Protein AF-A0A0H4NWY0-F1 (afdb_monomer_lite)

Foldseek 3Di:
DVVLVVCVVVLQPDQVPDCVVVDDPPDDPVVVVVVVVVVVVLQVQFDPVLVVQLVVLVVVQQVQADPVRRHGDSVSSVSNVVSVVNRNVRDDD

pLDDT: mean 94.56, std 5.55, range [71.69, 98.62]

InterPro domains:
  IPR003376 Peridinin-chlorophyll A binding protein [PF02429] (1-93)
  IPR036550 Peridinin-chlorophyll A binding superfamily [G3DSA:1.40.10.10] (1-93)
  IPR036550 Peridinin-chlorophyll A binding superfamily [SSF48608] (1-93)

Radius of gyration: 15.19 Å; chains: 1; bounding box: 35×25×35 Å

Organism: NCBI:txid1679438

Structure (mmCIF, N/CA/C/O backbone):
data_AF-A0A0H4NWY0-F1
#
_entry.id   AF-A0A0H4NWY0-F1
#
loop_
_atom_site.group_PDB
_atom_site.id
_atom_site.type_symbol
_atom_site.label_atom_id
_atom_site.label_alt_id
_atom_site.label_comp_id
_atom_site.label_asym_id
_atom_site.label_entity_id
_atom_site.label_seq_id
_atom_site.pdbx_PDB_ins_code
_atom_site.Cartn_x
_atom_site.Cartn_y
_atom_site.Cartn_z
_atom_site.occupancy
_atom_site.B_iso_or_equiv
_atom_site.auth_seq_id
_atom_site.auth_comp_id
_atom_site.auth_asym_id
_atom_site.auth_atom_id
_atom_site.pdbx_PDB_model_num
ATOM 1 N N . LYS A 1 1 ? 1.568 -4.334 12.759 1.00 86.44 1 LYS A N 1
ATOM 2 C CA . LYS A 1 1 ? 2.904 -4.345 13.395 1.00 86.44 1 LYS A CA 1
ATOM 3 C C . LYS A 1 1 ? 3.713 -5.587 13.025 1.00 86.44 1 LYS A C 1
ATOM 5 O O . LYS A 1 1 ? 4.563 -5.451 12.165 1.00 86.44 1 LYS A O 1
ATOM 10 N N . SER A 1 2 ? 3.390 -6.789 13.522 1.00 97.12 2 SER A N 1
ATOM 11 C CA . SER A 1 2 ? 4.187 -8.004 13.239 1.00 97.12 2 SER A CA 1
ATOM 12 C C . SER A 1 2 ? 4.378 -8.303 11.745 1.00 97.12 2 SER A C 1
ATOM 14 O O . SER A 1 2 ? 5.480 -8.637 11.327 1.00 97.12 2 SER A O 1
ATOM 16 N N . LEU A 1 3 ? 3.330 -8.116 10.928 1.00 98.00 3 LEU A N 1
ATOM 17 C CA . LEU A 1 3 ? 3.433 -8.211 9.466 1.00 98.00 3 LEU A CA 1
ATOM 18 C C . LEU A 1 3 ? 4.488 -7.246 8.911 1.00 98.00 3 LEU A C 1
ATOM 20 O O . LEU A 1 3 ? 5.352 -7.652 8.140 1.00 98.00 3 LEU A O 1
ATOM 24 N N . SER A 1 4 ? 4.407 -5.974 9.299 1.00 98.44 4 SER A N 1
ATOM 25 C CA . SER A 1 4 ? 5.290 -4.923 8.802 1.00 98.44 4 SER A CA 1
ATOM 26 C C . SER A 1 4 ? 6.734 -5.162 9.218 1.00 98.44 4 SER A C 1
ATOM 28 O O . SER A 1 4 ? 7.604 -5.108 8.367 1.00 98.44 4 SER A O 1
ATOM 30 N N . GLU A 1 5 ? 6.996 -5.505 10.479 1.00 98.31 5 GLU A N 1
ATOM 31 C CA . GLU A 1 5 ? 8.351 -5.809 10.962 1.00 98.31 5 GLU A CA 1
ATOM 32 C C . GLU A 1 5 ? 8.981 -6.981 10.193 1.00 98.31 5 GLU A C 1
ATOM 34 O O . GLU A 1 5 ? 10.132 -6.897 9.771 1.00 98.31 5 GLU A O 1
ATOM 39 N N . ALA A 1 6 ? 8.212 -8.048 9.954 1.00 98.62 6 ALA A N 1
ATOM 40 C CA . ALA A 1 6 ? 8.692 -9.226 9.235 1.00 98.62 6 ALA A CA 1
ATOM 41 C C . ALA A 1 6 ? 8.937 -8.970 7.736 1.00 98.62 6 ALA A C 1
ATOM 43 O O . ALA A 1 6 ? 9.830 -9.575 7.148 1.00 98.62 6 ALA A O 1
ATOM 44 N N . SER A 1 7 ? 8.151 -8.089 7.111 1.00 98.56 7 SER A N 1
ATOM 45 C CA . SER A 1 7 ? 8.205 -7.824 5.663 1.00 98.56 7 SER A CA 1
ATOM 46 C C . SER A 1 7 ? 8.986 -6.565 5.280 1.00 98.56 7 SER A C 1
ATOM 48 O O . SER A 1 7 ? 9.299 -6.379 4.106 1.00 98.56 7 SER A O 1
ATOM 50 N N . TYR A 1 8 ? 9.355 -5.713 6.238 1.00 97.94 8 TYR A N 1
ATOM 51 C CA . TYR A 1 8 ? 10.090 -4.480 5.956 1.00 97.94 8 TYR A CA 1
ATOM 52 C C . TYR A 1 8 ? 11.460 -4.707 5.299 1.00 97.94 8 TYR A C 1
ATOM 54 O O . TYR A 1 8 ? 11.760 -3.965 4.364 1.00 97.94 8 TYR A O 1
ATOM 62 N N . PRO A 1 9 ? 12.264 -5.731 5.669 1.00 98.06 9 PRO A N 1
ATOM 63 C CA . PRO A 1 9 ? 13.493 -6.031 4.934 1.00 98.06 9 PRO A CA 1
ATOM 64 C C . PRO A 1 9 ? 13.231 -6.285 3.444 1.00 98.06 9 PRO A C 1
ATOM 66 O O . PRO A 1 9 ? 13.912 -5.726 2.594 1.00 98.06 9 PRO A O 1
ATOM 69 N N . PHE A 1 10 ? 12.172 -7.034 3.117 1.00 98.12 10 PHE A N 1
ATOM 70 C CA . PHE A 1 10 ? 11.761 -7.246 1.729 1.00 98.12 10 PHE A CA 1
ATOM 71 C C . PHE A 1 10 ? 11.323 -5.937 1.051 1.00 98.12 10 PHE A C 1
ATOM 73 O O . PHE A 1 10 ? 11.748 -5.661 -0.067 1.00 98.12 10 PHE A O 1
ATOM 80 N N . LEU A 1 11 ? 10.539 -5.091 1.733 1.00 97.12 11 LEU A N 1
ATOM 81 C CA . LEU A 1 11 ? 10.102 -3.784 1.218 1.00 97.12 11 LEU A CA 1
ATOM 82 C C . LEU A 1 11 ? 11.282 -2.884 0.800 1.00 97.12 11 LEU A C 1
ATOM 84 O O . LEU A 1 11 ? 11.162 -2.114 -0.156 1.00 97.12 11 LEU A O 1
ATOM 88 N N . GLN A 1 12 ? 12.406 -2.976 1.521 1.00 96.00 12 GLN A N 1
ATOM 89 C CA . GLN A 1 12 ? 13.618 -2.184 1.279 1.00 96.00 12 GLN A CA 1
ATOM 90 C C . GLN A 1 12 ? 14.393 -2.601 0.024 1.00 96.00 12 GLN A C 1
ATOM 92 O O . GLN A 1 12 ? 15.108 -1.767 -0.543 1.00 96.00 12 GLN A O 1
ATOM 97 N N . ASP A 1 13 ? 14.251 -3.858 -0.391 1.00 96.50 13 ASP A N 1
ATOM 98 C CA . ASP A 1 13 ? 14.949 -4.434 -1.542 1.00 96.50 13 ASP A CA 1
ATOM 99 C C . ASP A 1 13 ? 14.158 -4.280 -2.850 1.00 96.50 13 ASP A C 1
ATOM 101 O O . ASP A 1 13 ? 14.701 -4.483 -3.938 1.00 96.50 13 ASP A O 1
ATOM 105 N N . ILE A 1 14 ? 12.883 -3.884 -2.772 1.00 96.06 14 ILE A N 1
ATOM 106 C CA . ILE A 1 14 ? 12.047 -3.650 -3.952 1.00 96.06 14 ILE A CA 1
ATOM 107 C C . ILE A 1 14 ? 12.549 -2.406 -4.709 1.00 96.06 14 ILE A C 1
ATOM 109 O O . ILE A 1 14 ? 12.647 -1.320 -4.131 1.00 96.06 14 ILE A O 1
ATOM 113 N N . PRO A 1 15 ? 12.809 -2.508 -6.026 1.00 94.75 15 PRO A N 1
ATOM 114 C CA . PRO A 1 15 ? 13.264 -1.377 -6.826 1.00 94.75 15 PRO A CA 1
ATOM 115 C C . PRO A 1 15 ? 12.080 -0.491 -7.239 1.00 94.75 15 PRO A C 1
ATOM 117 O O . PRO A 1 15 ? 11.707 -0.491 -8.407 1.00 94.75 15 PRO A O 1
ATOM 120 N N . TRP A 1 16 ? 11.472 0.253 -6.308 1.00 94.31 16 TRP A N 1
ATOM 121 C CA . TRP A 1 16 ? 10.207 0.995 -6.502 1.00 94.31 16 TRP A CA 1
ATOM 122 C C . TRP A 1 16 ? 10.160 1.954 -7.702 1.00 94.31 16 TRP A C 1
ATOM 124 O O . TRP A 1 16 ? 9.080 2.235 -8.210 1.00 94.31 16 TRP A O 1
ATOM 134 N N . PHE A 1 17 ? 11.309 2.422 -8.191 1.00 92.75 17 PHE A N 1
ATOM 135 C CA . PHE A 1 17 ? 11.411 3.281 -9.379 1.00 92.75 17 PHE A CA 1
ATOM 136 C C . PHE A 1 17 ? 11.625 2.522 -10.695 1.00 92.75 17 PHE A C 1
ATOM 138 O O . PHE A 1 17 ? 11.918 3.132 -11.720 1.00 92.75 17 PHE A O 1
ATOM 145 N N . SER A 1 18 ? 11.513 1.194 -10.687 1.00 93.56 18 SER A N 1
ATOM 146 C CA . SER A 1 18 ? 11.577 0.395 -11.906 1.00 93.56 18 SER A CA 1
ATOM 147 C C . SER A 1 18 ? 10.412 0.728 -12.841 1.00 93.56 18 SER A C 1
ATOM 149 O O . SER A 1 18 ? 9.253 0.733 -12.426 1.00 93.56 18 SER A O 1
ATOM 151 N N . GLU A 1 19 ? 10.708 0.908 -14.130 1.00 91.50 19 GLU A N 1
ATOM 152 C CA . GLU A 1 19 ? 9.697 1.089 -15.184 1.00 91.50 19 GLU A CA 1
ATOM 153 C C . GLU A 1 19 ? 8.737 -0.104 -15.301 1.00 91.50 19 GLU A C 1
ATOM 155 O O . GLU A 1 19 ? 7.627 0.041 -15.813 1.00 91.50 19 GLU A O 1
ATOM 160 N N . TYR A 1 20 ? 9.130 -1.273 -14.780 1.00 89.25 20 TYR A N 1
ATOM 161 C CA . TYR A 1 20 ? 8.317 -2.487 -14.786 1.00 89.25 20 TYR A CA 1
ATOM 162 C C . TYR A 1 20 ? 6.906 -2.251 -14.225 1.00 89.25 20 TYR A C 1
ATOM 164 O O . TYR A 1 20 ? 5.930 -2.721 -14.810 1.00 89.25 20 TYR A O 1
ATOM 172 N N . TYR A 1 21 ? 6.772 -1.463 -13.152 1.00 89.50 21 TYR A N 1
ATOM 173 C CA . TYR A 1 21 ? 5.475 -1.197 -12.515 1.00 89.50 21 TYR A CA 1
ATOM 174 C C . TYR A 1 21 ? 4.560 -0.268 -13.324 1.00 89.50 21 TYR A C 1
ATOM 176 O O . TYR A 1 21 ? 3.363 -0.211 -13.054 1.00 89.50 21 TYR A O 1
ATOM 184 N N . GLY A 1 22 ? 5.101 0.450 -14.315 1.00 86.44 22 GLY A N 1
ATOM 185 C CA . GLY A 1 22 ? 4.321 1.244 -15.267 1.00 86.44 22 GLY A CA 1
ATOM 186 C C . GLY A 1 22 ? 3.834 0.443 -16.477 1.00 86.44 22 GLY A C 1
ATOM 187 O O . GLY A 1 22 ? 3.058 0.960 -17.280 1.00 86.44 22 GLY A O 1
ATOM 188 N N . SER A 1 23 ? 4.280 -0.808 -16.630 1.00 84.75 23 SER A N 1
ATOM 189 C CA . SER A 1 23 ? 3.884 -1.667 -17.743 1.00 84.75 23 SER A CA 1
ATOM 190 C C . SER A 1 23 ? 2.634 -2.483 -17.408 1.00 84.75 23 SER A C 1
ATOM 192 O O . SER A 1 23 ? 2.467 -2.984 -16.296 1.00 84.75 23 SER A O 1
ATOM 194 N N . ILE A 1 24 ? 1.738 -2.628 -18.385 1.00 73.94 24 ILE A N 1
ATOM 195 C CA . ILE A 1 24 ? 0.607 -3.549 -18.266 1.00 73.94 24 ILE A CA 1
ATOM 196 C C . ILE A 1 24 ? 1.147 -4.965 -18.519 1.00 73.94 24 ILE A C 1
ATOM 198 O O . ILE A 1 24 ? 1.845 -5.163 -19.518 1.00 73.94 24 ILE A O 1
ATOM 202 N N . PRO A 1 25 ? 0.832 -5.957 -17.663 1.00 71.69 25 PRO A N 1
ATOM 203 C CA . PRO A 1 25 ? 1.212 -7.344 -17.907 1.00 71.69 25 PRO A CA 1
ATOM 204 C C . PRO A 1 25 ? 0.757 -7.791 -19.301 1.00 71.69 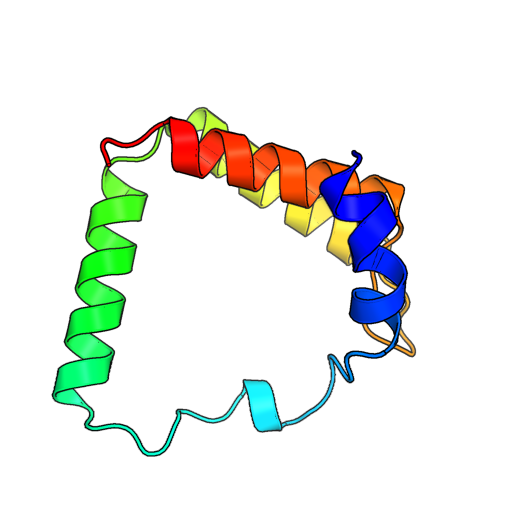25 PRO A C 1
ATOM 206 O O . PRO A 1 25 ? -0.299 -7.368 -19.765 1.00 71.69 25 PRO A O 1
ATOM 209 N N . THR A 1 26 ? 1.468 -8.722 -19.941 1.00 74.06 26 THR A N 1
ATOM 210 C CA . THR A 1 26 ? 1.087 -9.323 -21.242 1.00 74.06 26 THR A CA 1
ATOM 211 C C . THR A 1 26 ? -0.193 -10.180 -21.184 1.00 74.06 26 THR A C 1
ATOM 213 O O . THR A 1 26 ? -0.445 -11.017 -22.051 1.00 74.06 26 THR A O 1
ATOM 216 N N . ALA A 1 27 ? -1.010 -9.986 -20.149 1.00 77.12 27 ALA A N 1
ATOM 217 C CA . ALA A 1 27 ? -2.279 -10.641 -19.929 1.00 77.12 27 ALA A CA 1
ATOM 218 C C . ALA A 1 27 ? -3.340 -10.165 -20.929 1.00 77.12 27 ALA A C 1
ATOM 220 O O . ALA A 1 27 ? -3.276 -9.076 -21.501 1.00 77.12 27 ALA A O 1
ATOM 221 N N . ASN A 1 28 ? -4.358 -11.000 -21.117 1.00 88.31 28 ASN A N 1
ATOM 222 C CA . ASN A 1 28 ? -5.478 -10.689 -21.988 1.00 88.31 28 ASN A CA 1
ATOM 223 C C . ASN A 1 28 ? -6.214 -9.418 -21.492 1.00 88.31 28 ASN A C 1
ATOM 225 O O . ASN A 1 28 ? -6.624 -9.385 -20.327 1.00 88.31 28 ASN A O 1
ATOM 229 N N . PRO A 1 29 ? -6.459 -8.411 -22.355 1.00 88.38 29 PRO A N 1
ATOM 230 C CA . PRO A 1 29 ? -7.159 -7.182 -21.974 1.00 88.38 29 PRO A CA 1
ATOM 231 C C . PRO A 1 29 ? -8.520 -7.407 -21.305 1.00 88.38 29 PRO A C 1
ATOM 233 O O . PRO A 1 29 ? -8.837 -6.731 -20.332 1.00 88.38 29 PRO A O 1
ATOM 236 N N . PHE A 1 30 ? -9.304 -8.393 -21.752 1.00 90.38 30 PHE A N 1
ATOM 237 C CA . PHE A 1 30 ? -10.598 -8.711 -21.140 1.00 90.38 30 PHE A CA 1
ATOM 238 C C . PHE A 1 30 ? -10.451 -9.247 -19.712 1.00 90.38 30 PHE A C 1
ATOM 240 O O . PHE A 1 30 ? -11.248 -8.904 -18.840 1.00 90.38 30 PHE A O 1
ATOM 247 N N . GLN A 1 31 ? -9.416 -10.051 -19.445 1.00 89.81 31 GLN A N 1
ATOM 248 C CA . GLN A 1 31 ? -9.126 -10.531 -18.090 1.00 89.81 31 GLN A CA 1
ATOM 249 C C . GLN A 1 31 ? -8.680 -9.383 -17.178 1.00 89.81 31 GLN A C 1
ATOM 251 O O . GLN A 1 31 ? -9.093 -9.328 -16.020 1.00 89.81 31 GLN A O 1
ATOM 256 N N . LEU A 1 32 ? -7.893 -8.440 -17.705 1.00 90.06 32 LEU A N 1
ATOM 257 C CA . LEU A 1 32 ? -7.472 -7.247 -16.968 1.00 90.06 32 LEU A CA 1
ATOM 258 C C . LEU A 1 32 ? -8.665 -6.360 -16.603 1.00 90.06 32 LEU A C 1
ATOM 260 O O . LEU A 1 32 ? -8.814 -5.987 -15.440 1.00 90.06 32 LEU A O 1
ATOM 264 N N . THR A 1 33 ? -9.546 -6.064 -17.563 1.00 91.94 33 THR A N 1
ATOM 265 C CA . THR A 1 33 ? -10.750 -5.260 -17.307 1.00 91.94 33 THR A CA 1
ATOM 266 C C . THR A 1 33 ? -11.660 -5.922 -16.276 1.00 91.94 33 THR A C 1
ATOM 268 O O . THR A 1 33 ? -12.148 -5.238 -15.380 1.00 91.94 33 THR A O 1
ATOM 271 N N . TYR A 1 34 ? -11.830 -7.246 -16.337 1.00 92.62 34 TYR A N 1
ATOM 272 C CA . TYR A 1 34 ? -12.589 -7.981 -15.324 1.00 92.62 34 TYR A CA 1
ATOM 273 C C . TYR A 1 34 ? -11.955 -7.875 -13.926 1.00 92.62 34 TYR A C 1
ATOM 275 O O . TYR A 1 34 ? -12.656 -7.664 -12.939 1.00 92.62 34 TYR A O 1
ATOM 283 N N . GLY A 1 35 ? -10.623 -7.952 -13.823 1.00 92.69 35 GLY A N 1
ATOM 284 C CA . GLY A 1 35 ? -9.915 -7.718 -12.559 1.00 92.69 35 GLY A CA 1
ATOM 285 C C . GLY A 1 35 ? -10.165 -6.314 -11.994 1.00 92.69 35 GLY A C 1
ATOM 286 O O . GLY A 1 35 ? -10.476 -6.166 -10.811 1.00 92.69 35 GLY A O 1
ATOM 287 N N . VAL A 1 36 ? -10.107 -5.286 -12.848 1.00 93.50 36 VAL A N 1
ATOM 288 C CA . VAL A 1 36 ? -10.414 -3.894 -12.468 1.00 93.50 36 VAL A CA 1
ATOM 289 C C . VAL A 1 36 ? -11.863 -3.744 -12.007 1.00 93.50 36 VAL A C 1
ATOM 291 O O . VAL A 1 36 ? -12.104 -3.123 -10.974 1.00 93.50 36 VAL A O 1
ATOM 294 N N . GLU A 1 37 ? -12.820 -4.353 -12.709 1.00 97.19 37 GLU A N 1
ATOM 295 C CA . GLU A 1 37 ? -14.231 -4.365 -12.305 1.00 97.19 37 GLU A CA 1
ATOM 296 C C . GLU A 1 37 ? -14.400 -4.912 -10.879 1.00 97.19 37 GLU A C 1
ATOM 298 O O . GLU A 1 37 ? -15.077 -4.297 -10.054 1.00 97.19 37 GLU A O 1
ATOM 303 N N . LYS A 1 38 ? -13.742 -6.031 -10.546 1.00 96.94 38 LYS A N 1
ATOM 304 C CA . LYS A 1 38 ? -13.808 -6.607 -9.193 1.00 96.94 38 LYS A CA 1
ATOM 305 C C . LYS A 1 38 ? -13.210 -5.693 -8.130 1.00 96.94 38 LYS A C 1
ATOM 307 O O . LYS A 1 38 ? -13.822 -5.542 -7.073 1.00 96.94 38 LYS A O 1
ATOM 312 N N . MET A 1 39 ? -12.079 -5.047 -8.410 1.00 96.50 39 MET A N 1
ATOM 313 C CA . MET A 1 39 ? -11.479 -4.076 -7.485 1.00 96.50 39 MET A CA 1
ATOM 314 C C . MET A 1 39 ? -12.392 -2.863 -7.254 1.00 96.50 39 MET A C 1
ATOM 316 O O . MET A 1 39 ? -12.551 -2.429 -6.115 1.00 96.50 39 MET A O 1
ATOM 320 N N . LEU A 1 40 ? -13.045 -2.351 -8.304 1.00 97.81 40 LEU A N 1
ATOM 321 C CA . LEU A 1 40 ? -14.000 -1.242 -8.194 1.00 97.81 40 LEU A CA 1
ATOM 322 C C . LEU A 1 40 ? -15.243 -1.629 -7.385 1.00 97.81 40 LEU A C 1
ATOM 324 O O . LEU A 1 40 ? -15.674 -0.862 -6.526 1.00 97.81 40 LEU A O 1
ATOM 328 N N . LEU A 1 41 ? -15.799 -2.825 -7.614 1.00 97.31 41 LEU A N 1
ATOM 329 C CA . LEU A 1 41 ? -16.938 -3.335 -6.843 1.00 97.31 41 LEU A CA 1
ATOM 330 C C . LEU A 1 41 ? -16.591 -3.540 -5.365 1.00 97.31 41 LEU A C 1
ATOM 332 O O . LEU A 1 41 ? -17.419 -3.240 -4.506 1.00 97.31 41 LEU A O 1
ATOM 336 N N . MET A 1 42 ? -15.387 -4.034 -5.065 1.00 97.69 42 MET A N 1
ATOM 337 C CA . MET A 1 42 ? -14.896 -4.158 -3.692 1.00 97.69 42 MET A CA 1
ATOM 338 C C . MET A 1 42 ? -14.746 -2.775 -3.047 1.00 97.69 42 MET A C 1
ATOM 340 O O . MET A 1 42 ? -15.312 -2.536 -1.984 1.00 97.69 42 MET A O 1
ATOM 344 N N . GLY A 1 43 ? -14.060 -1.841 -3.713 1.00 96.50 43 GLY A N 1
ATOM 345 C CA . GLY A 1 43 ? -13.851 -0.481 -3.209 1.00 96.50 43 GLY A CA 1
ATOM 346 C C . GLY A 1 43 ? -15.155 0.280 -2.968 1.00 96.50 43 GLY A C 1
ATOM 347 O O . GLY A 1 43 ? -15.296 0.943 -1.948 1.00 96.50 43 GLY A O 1
ATOM 348 N N . ALA A 1 44 ? -16.152 0.124 -3.843 1.00 97.12 44 ALA A N 1
ATOM 349 C CA . ALA A 1 44 ? -17.469 0.743 -3.675 1.00 97.12 44 ALA A CA 1
ATOM 350 C C . ALA A 1 44 ? -18.251 0.227 -2.451 1.00 97.12 44 ALA A C 1
ATOM 352 O O . ALA A 1 44 ? -19.208 0.871 -2.024 1.00 97.12 44 ALA A O 1
ATOM 353 N N . ARG A 1 45 ? -17.878 -0.939 -1.910 1.00 97.06 45 ARG A N 1
ATOM 354 C CA . ARG A 1 45 ? -18.513 -1.554 -0.734 1.00 97.06 45 ARG A CA 1
ATOM 355 C C . ARG A 1 45 ? -17.750 -1.310 0.565 1.00 97.06 45 ARG A C 1
ATOM 357 O O . ARG A 1 45 ? -18.310 -1.582 1.621 1.00 97.06 45 ARG A O 1
ATOM 364 N N . MET A 1 46 ? -16.500 -0.855 0.493 1.00 98.12 46 MET A N 1
ATOM 365 C CA . MET A 1 46 ? -15.694 -0.569 1.679 1.00 98.12 46 MET A CA 1
ATOM 366 C C . MET A 1 46 ? -16.296 0.575 2.496 1.00 98.12 46 MET A C 1
ATOM 368 O O . MET A 1 46 ? -16.936 1.481 1.957 1.00 98.12 46 MET A O 1
ATOM 372 N N . ASP A 1 47 ? -16.038 0.557 3.803 1.00 98.19 47 ASP A N 1
ATOM 373 C CA . ASP A 1 47 ? -16.366 1.676 4.679 1.00 98.19 47 ASP A CA 1
ATOM 374 C C . ASP A 1 47 ? -15.619 2.943 4.225 1.00 98.19 47 ASP A C 1
ATOM 376 O O . ASP A 1 47 ? -14.401 2.947 4.020 1.00 98.19 47 ASP A O 1
ATOM 380 N N . SER A 1 48 ? -16.357 4.040 4.051 1.00 97.69 48 SER A N 1
ATOM 381 C CA . SER A 1 48 ? -15.809 5.267 3.463 1.00 97.69 48 SER A CA 1
ATOM 382 C C . SER A 1 48 ? -14.793 5.960 4.372 1.00 97.69 48 SER A C 1
ATOM 384 O O . SER A 1 48 ? -13.857 6.598 3.878 1.00 97.69 48 SER A O 1
ATOM 386 N N . LEU A 1 49 ? -14.924 5.806 5.694 1.00 97.62 49 LEU A N 1
ATOM 387 C CA . LEU A 1 49 ? -13.951 6.327 6.645 1.00 97.62 49 LEU A CA 1
ATOM 388 C C . LEU A 1 49 ? -12.665 5.493 6.616 1.00 97.62 49 LEU A C 1
ATOM 390 O O . LEU A 1 49 ? -11.580 6.075 6.584 1.00 97.62 49 LEU A O 1
ATOM 394 N N . ALA A 1 50 ? -12.771 4.164 6.548 1.00 97.75 50 ALA A N 1
ATOM 395 C CA . ALA A 1 50 ? -11.625 3.272 6.379 1.00 97.75 50 ALA A CA 1
ATOM 396 C C . ALA A 1 50 ? -10.871 3.562 5.069 1.00 97.75 50 ALA A C 1
ATOM 398 O O . ALA A 1 50 ? -9.644 3.679 5.081 1.00 97.75 50 ALA A O 1
ATOM 399 N N . LEU A 1 51 ? -11.591 3.777 3.958 1.00 97.94 51 LEU A N 1
ATOM 400 C CA . LEU A 1 51 ? -10.999 4.221 2.687 1.00 97.94 51 LEU A CA 1
ATOM 401 C C . LEU A 1 51 ? -10.230 5.535 2.851 1.00 97.94 51 LEU A C 1
ATOM 403 O O . LEU A 1 51 ? -9.073 5.633 2.436 1.00 97.94 51 LEU A O 1
ATOM 407 N N . LYS A 1 52 ? -10.849 6.541 3.483 1.00 98.19 52 LYS A N 1
ATOM 408 C CA . LYS A 1 52 ? -10.203 7.836 3.723 1.00 98.19 52 LYS A CA 1
ATOM 409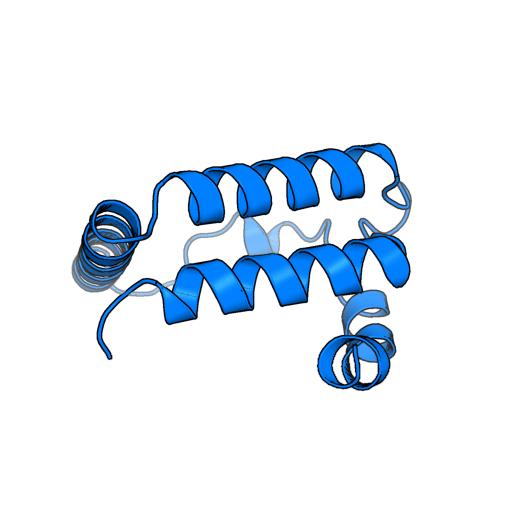 C C . LYS A 1 52 ? -8.925 7.679 4.555 1.00 98.19 52 LYS A C 1
ATOM 411 O O . LYS A 1 52 ? -7.898 8.250 4.202 1.00 98.19 52 LYS A O 1
ATOM 416 N N . GLN A 1 53 ? -8.970 6.894 5.629 1.00 98.06 53 GLN A N 1
ATOM 417 C CA . GLN A 1 53 ? -7.811 6.631 6.488 1.00 98.06 53 GLN A CA 1
ATOM 418 C C . GLN A 1 53 ? -6.682 5.923 5.729 1.00 98.06 53 GLN A C 1
ATOM 420 O O . GLN A 1 53 ? -5.515 6.275 5.904 1.00 98.06 53 GLN A O 1
ATOM 425 N N . GLY A 1 54 ? -7.021 4.975 4.850 1.00 98.06 54 GLY A N 1
ATOM 426 C CA . GLY A 1 54 ? -6.069 4.339 3.940 1.00 98.06 54 GLY A CA 1
ATOM 427 C C . GLY A 1 54 ? -5.368 5.344 3.033 1.00 98.06 54 GLY A C 1
ATOM 428 O O . GLY A 1 54 ? -4.139 5.332 2.938 1.00 98.06 54 GLY A O 1
ATOM 429 N N . VAL A 1 55 ? -6.125 6.253 2.414 1.00 98.25 55 VAL A N 1
ATOM 430 C CA . VAL A 1 55 ? -5.568 7.320 1.566 1.00 98.25 55 VAL A CA 1
ATOM 431 C C . VAL A 1 55 ? -4.667 8.256 2.374 1.00 98.25 55 VAL A C 1
ATOM 433 O O . VAL A 1 55 ? -3.535 8.513 1.964 1.00 98.25 55 VAL A O 1
ATOM 436 N N . ASP A 1 56 ? -5.121 8.720 3.539 1.00 98.44 56 ASP A N 1
ATOM 437 C CA . ASP A 1 56 ? -4.344 9.616 4.402 1.00 98.44 56 ASP A CA 1
ATOM 438 C C . ASP A 1 56 ? -3.012 8.966 4.838 1.00 98.44 56 ASP A C 1
ATOM 440 O O . ASP A 1 56 ? -1.972 9.631 4.855 1.00 98.44 56 ASP A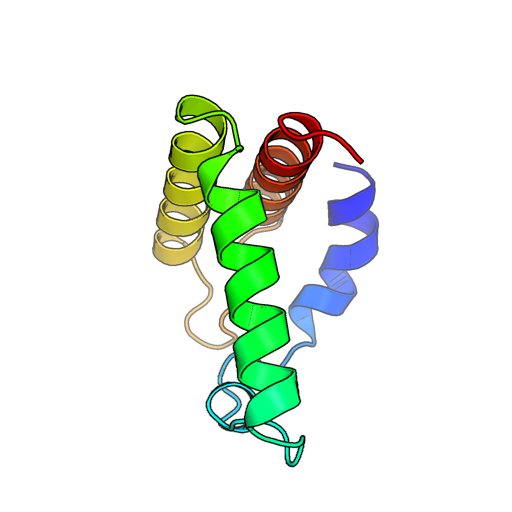 O 1
ATOM 444 N N . ALA A 1 57 ? -3.013 7.661 5.143 1.00 98.50 57 ALA A N 1
ATOM 445 C CA . ALA A 1 57 ? -1.806 6.917 5.508 1.00 98.50 57 ALA A CA 1
ATOM 446 C C . ALA A 1 57 ? -0.781 6.870 4.361 1.00 98.50 57 ALA A C 1
ATOM 448 O O . ALA A 1 57 ? 0.405 7.121 4.590 1.00 98.50 57 ALA A O 1
ATOM 449 N N . HIS A 1 58 ? -1.227 6.621 3.124 1.00 98.31 58 HIS A N 1
ATOM 450 C CA . HIS A 1 58 ? -0.347 6.644 1.950 1.00 98.31 58 HIS A CA 1
ATOM 451 C C . HIS A 1 58 ? 0.186 8.052 1.665 1.00 98.31 58 HIS A C 1
ATOM 453 O O . HIS A 1 58 ? 1.381 8.217 1.426 1.00 98.31 58 HIS A O 1
ATOM 459 N N . MET A 1 59 ? -0.667 9.078 1.743 1.00 97.88 59 MET A N 1
ATOM 460 C CA . MET A 1 59 ? -0.257 10.472 1.534 1.00 97.88 59 MET A CA 1
ATOM 461 C C . MET A 1 59 ? 0.806 10.915 2.543 1.00 97.88 59 MET A C 1
ATOM 463 O O . MET A 1 59 ? 1.794 11.547 2.166 1.00 97.88 59 MET A O 1
ATOM 467 N N . LYS 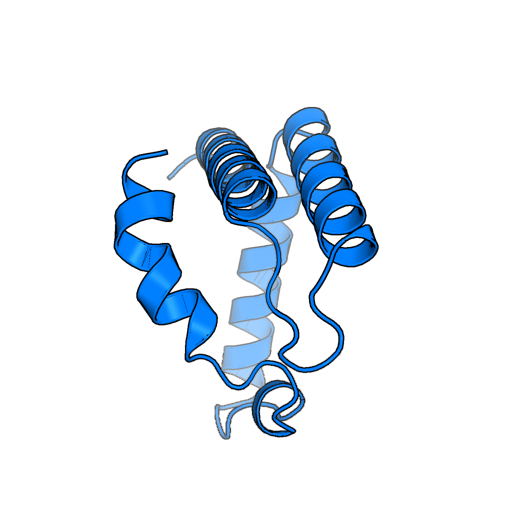A 1 60 ? 0.647 10.537 3.817 1.00 97.94 60 LYS A N 1
ATOM 468 C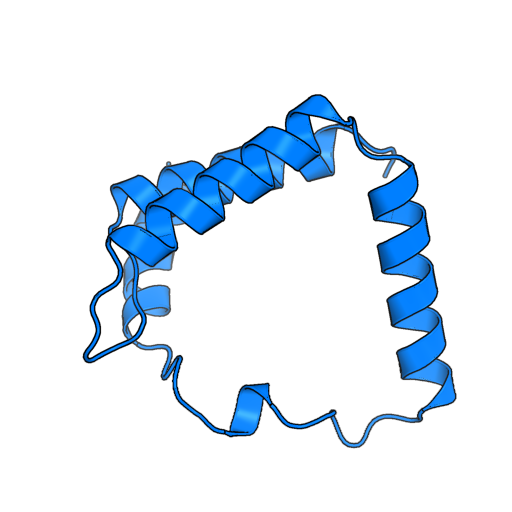 CA . LYS A 1 60 ? 1.659 10.785 4.849 1.00 97.94 60 LYS A CA 1
ATOM 469 C C . LYS A 1 60 ? 2.977 10.071 4.531 1.00 97.94 60 LYS A C 1
ATOM 471 O O . LYS A 1 60 ? 4.033 10.695 4.602 1.00 97.94 60 LYS A O 1
ATOM 476 N N . ALA A 1 61 ? 2.920 8.789 4.171 1.00 97.31 61 ALA A N 1
ATOM 477 C CA . ALA A 1 61 ? 4.108 7.993 3.868 1.00 97.31 61 ALA A CA 1
ATOM 478 C C . ALA A 1 61 ? 4.893 8.538 2.665 1.00 97.31 61 ALA A C 1
ATOM 480 O O . ALA A 1 61 ? 6.122 8.580 2.705 1.00 97.31 61 ALA A O 1
ATOM 481 N N . LEU A 1 62 ? 4.190 9.002 1.625 1.0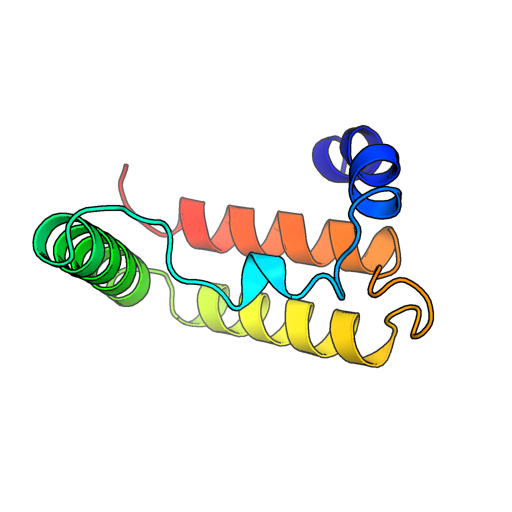0 95.19 62 LEU A N 1
ATOM 482 C CA . LEU A 1 62 ? 4.794 9.649 0.456 1.00 95.19 62 LEU A CA 1
ATOM 483 C C . LEU A 1 62 ? 5.523 10.945 0.827 1.00 95.19 62 LEU A C 1
ATOM 485 O O . LEU A 1 62 ? 6.606 11.197 0.307 1.00 95.19 62 LEU A O 1
ATOM 489 N N . GLY A 1 63 ? 4.979 11.733 1.761 1.00 94.31 63 GLY A N 1
ATOM 490 C CA . GLY A 1 63 ? 5.639 12.945 2.260 1.00 94.31 63 GLY A CA 1
ATOM 491 C C . GLY A 1 63 ? 6.975 12.686 2.972 1.00 94.31 63 GLY A C 1
ATOM 492 O O . GLY A 1 63 ? 7.806 13.588 3.041 1.00 94.31 63 GLY A O 1
ATOM 493 N N . ASN A 1 64 ? 7.201 11.458 3.452 1.00 91.38 64 ASN A N 1
ATOM 494 C CA . ASN A 1 64 ? 8.391 11.049 4.206 1.00 91.38 64 ASN A CA 1
ATOM 495 C C . ASN A 1 64 ? 9.248 9.995 3.480 1.00 91.38 64 ASN A C 1
ATOM 497 O O . ASN A 1 64 ? 10.119 9.376 4.098 1.00 91.38 64 ASN A O 1
ATOM 501 N N . VAL A 1 65 ? 8.981 9.718 2.202 1.00 94.25 65 VAL A N 1
ATOM 502 C CA . VAL A 1 65 ? 9.620 8.604 1.494 1.00 94.25 65 VAL A CA 1
ATOM 503 C C . VAL A 1 65 ? 11.115 8.863 1.277 1.00 94.25 65 VAL A C 1
ATOM 505 O O . VAL A 1 65 ? 11.556 9.993 1.059 1.00 94.25 65 VAL A O 1
ATOM 508 N N . ASN A 1 66 ? 11.930 7.809 1.295 1.00 91.31 66 ASN A N 1
ATOM 509 C CA . ASN A 1 66 ? 13.320 7.916 0.872 1.00 91.31 66 ASN A CA 1
ATOM 510 C C . ASN A 1 66 ? 13.384 8.145 -0.647 1.00 91.31 66 ASN A C 1
ATOM 512 O O . ASN A 1 66 ? 13.187 7.211 -1.421 1.00 91.31 66 ASN A O 1
ATOM 516 N N . ASN A 1 67 ? 13.732 9.357 -1.076 1.00 86.94 67 ASN A N 1
ATOM 517 C CA . ASN A 1 67 ? 13.773 9.735 -2.495 1.00 86.94 67 ASN A CA 1
ATOM 518 C C . ASN A 1 67 ? 14.787 8.956 -3.351 1.00 86.94 67 ASN A C 1
ATOM 520 O O . ASN A 1 67 ? 14.673 8.974 -4.570 1.00 86.94 67 ASN A O 1
ATOM 524 N N . ALA A 1 68 ? 15.769 8.275 -2.754 1.00 89.06 68 ALA A N 1
ATOM 525 C CA . ALA A 1 68 ? 16.726 7.460 -3.504 1.00 89.06 68 ALA A CA 1
ATOM 526 C C . ALA A 1 68 ? 16.204 6.043 -3.788 1.00 89.06 68 ALA A C 1
ATOM 528 O O . ALA A 1 68 ? 16.601 5.438 -4.780 1.00 89.06 68 ALA A O 1
ATOM 529 N N . LYS A 1 69 ? 15.328 5.505 -2.927 1.00 90.56 69 LYS A N 1
ATOM 530 C CA . LYS A 1 69 ? 14.834 4.119 -3.034 1.00 90.56 69 LYS A CA 1
ATOM 531 C C . LYS A 1 69 ? 13.317 3.980 -3.194 1.00 90.56 69 LYS A C 1
ATOM 533 O O . LYS A 1 69 ? 12.854 2.889 -3.492 1.00 90.56 69 LYS A O 1
ATOM 538 N N . GLY A 1 70 ? 12.545 5.036 -2.953 1.00 93.81 70 GLY A N 1
ATOM 539 C CA . GLY A 1 70 ? 11.079 4.994 -2.945 1.00 93.81 70 GLY A CA 1
ATOM 540 C C . GLY A 1 70 ? 10.478 4.256 -1.741 1.00 93.81 70 GLY A C 1
ATOM 541 O O . GLY A 1 70 ? 9.312 3.886 -1.775 1.00 93.81 70 GLY A O 1
ATOM 542 N N . VAL A 1 71 ? 11.254 4.039 -0.671 1.00 96.31 71 VAL A N 1
ATOM 543 C CA . VAL A 1 71 ? 10.831 3.264 0.511 1.00 96.31 71 VAL A CA 1
ATOM 544 C C . VAL A 1 71 ? 10.404 4.204 1.644 1.00 96.31 71 VAL A C 1
ATOM 546 O O . VAL A 1 71 ? 11.146 5.125 1.993 1.00 96.31 71 VAL A O 1
ATOM 549 N N . CYS A 1 72 ? 9.217 3.987 2.219 1.00 96.81 72 CYS A N 1
ATOM 550 C CA . CYS A 1 72 ? 8.721 4.735 3.383 1.00 96.81 72 CYS A CA 1
ATOM 551 C C . CYS A 1 72 ? 9.366 4.257 4.698 1.00 96.81 72 CYS A C 1
ATOM 553 O O . CYS A 1 72 ? 10.080 3.257 4.720 1.00 96.81 72 CYS A O 1
ATOM 555 N N . SER A 1 73 ? 9.135 4.966 5.808 1.00 96.94 73 SER A N 1
ATOM 556 C CA . SER A 1 73 ? 9.613 4.529 7.128 1.00 96.94 73 SER A CA 1
ATOM 557 C C . SER A 1 73 ? 8.873 3.273 7.619 1.00 96.94 73 SER A C 1
ATOM 559 O O . SER A 1 73 ? 7.728 3.040 7.236 1.00 96.94 73 SER A O 1
ATOM 561 N N . LEU A 1 74 ? 9.469 2.490 8.530 1.00 97.00 74 LEU A N 1
ATOM 562 C CA . LEU A 1 74 ? 8.785 1.337 9.143 1.00 97.00 74 LEU A CA 1
ATOM 563 C C . LEU A 1 74 ? 7.482 1.753 9.845 1.00 97.00 74 LEU A C 1
ATOM 565 O O . LEU A 1 74 ? 6.479 1.055 9.744 1.00 97.00 74 LEU A O 1
ATOM 569 N N . ALA A 1 75 ? 7.475 2.909 10.513 1.00 97.75 75 ALA A N 1
ATOM 570 C CA . ALA A 1 75 ? 6.286 3.420 11.190 1.00 97.75 75 ALA A CA 1
ATOM 571 C C . ALA A 1 75 ? 5.165 3.780 10.199 1.00 97.75 75 ALA A C 1
ATOM 573 O O . ALA A 1 75 ? 3.998 3.471 10.441 1.00 97.75 75 ALA A O 1
ATOM 574 N N . ASP A 1 76 ? 5.508 4.401 9.068 1.00 98.12 76 ASP A N 1
ATOM 575 C CA . ASP A 1 76 ? 4.526 4.695 8.023 1.00 98.12 76 ASP A CA 1
ATOM 576 C C . ASP A 1 76 ? 4.053 3.406 7.329 1.00 98.12 76 ASP A C 1
ATOM 578 O O . ASP A 1 76 ? 2.864 3.261 7.051 1.00 98.12 76 ASP A O 1
ATOM 582 N N . TYR A 1 77 ? 4.937 2.420 7.142 1.00 98.19 77 TYR A N 1
ATOM 583 C CA . TYR A 1 77 ? 4.574 1.105 6.611 1.00 98.19 77 TYR A CA 1
ATOM 584 C C . TYR A 1 77 ? 3.633 0.322 7.543 1.00 98.19 77 TYR A C 1
ATOM 586 O O . TYR A 1 77 ? 2.693 -0.336 7.092 1.00 98.19 77 TYR A O 1
ATOM 594 N N . GLU A 1 78 ? 3.838 0.405 8.859 1.00 98.44 78 GLU A N 1
ATOM 595 C CA . GLU A 1 78 ? 2.909 -0.126 9.861 1.00 98.44 78 GLU A CA 1
ATOM 596 C C . GLU A 1 78 ? 1.529 0.521 9.770 1.00 98.44 78 GLU A C 1
ATOM 598 O O . GLU A 1 78 ? 0.525 -0.196 9.799 1.00 98.44 78 GLU A O 1
ATOM 603 N N . ALA A 1 79 ? 1.480 1.847 9.626 1.00 98.31 79 ALA A N 1
ATOM 604 C CA . ALA A 1 79 ? 0.231 2.585 9.475 1.00 98.31 79 ALA A CA 1
ATOM 605 C C . ALA A 1 79 ? -0.498 2.217 8.172 1.00 98.31 79 ALA A C 1
ATOM 607 O O . ALA A 1 79 ? -1.707 1.995 8.203 1.00 98.31 79 ALA A O 1
ATOM 608 N N . ILE A 1 80 ? 0.230 2.085 7.056 1.00 98.44 80 ILE A N 1
ATOM 609 C CA . ILE A 1 80 ? -0.325 1.640 5.769 1.00 98.44 80 ILE A CA 1
ATOM 610 C C . ILE A 1 80 ? -0.924 0.236 5.892 1.00 98.44 80 ILE A C 1
ATOM 612 O O . ILE A 1 80 ? -2.097 0.043 5.576 1.00 98.44 80 ILE A O 1
ATOM 616 N N . ASN A 1 81 ? -0.155 -0.740 6.385 1.00 98.50 81 ASN A N 1
ATOM 617 C CA . ASN A 1 81 ? -0.631 -2.121 6.501 1.00 98.50 81 ASN A CA 1
ATOM 618 C C . ASN A 1 81 ? -1.832 -2.238 7.448 1.00 98.50 81 ASN A C 1
ATOM 620 O O . ASN A 1 81 ? -2.757 -3.001 7.173 1.00 98.50 81 ASN A O 1
ATOM 624 N N . ALA A 1 82 ? -1.840 -1.479 8.550 1.00 98.38 82 ALA A N 1
ATOM 625 C CA . ALA A 1 82 ? -2.999 -1.414 9.431 1.00 98.38 82 ALA A CA 1
ATOM 626 C C . ALA A 1 82 ? -4.217 -0.848 8.686 1.00 98.38 82 ALA A C 1
ATOM 628 O O . ALA A 1 82 ? -5.259 -1.497 8.653 1.00 98.38 82 ALA A O 1
ATOM 629 N N . ALA A 1 83 ? -4.084 0.304 8.025 1.00 98.38 83 ALA A N 1
ATOM 630 C CA . ALA A 1 83 ? -5.196 0.931 7.314 1.00 98.38 83 ALA A CA 1
ATOM 631 C C . ALA A 1 83 ? -5.769 0.034 6.199 1.00 98.38 83 ALA A C 1
ATOM 633 O O . ALA A 1 83 ? -6.986 -0.109 6.103 1.00 98.38 83 ALA A O 1
ATOM 634 N N . ILE A 1 84 ? -4.917 -0.649 5.424 1.00 98.06 84 ILE A N 1
ATOM 635 C CA . ILE A 1 84 ? -5.355 -1.629 4.415 1.00 98.06 84 ILE A CA 1
ATOM 636 C C . ILE A 1 84 ? -6.108 -2.794 5.070 1.00 98.06 84 ILE A C 1
ATOM 638 O O . ILE A 1 84 ? -7.163 -3.192 4.579 1.00 98.06 84 ILE A O 1
ATOM 642 N N . GLY A 1 85 ? -5.617 -3.319 6.197 1.00 97.69 85 GLY A N 1
ATOM 643 C CA . GLY A 1 85 ? -6.318 -4.366 6.946 1.00 97.69 85 GLY A CA 1
ATOM 644 C C . GLY A 1 85 ? -7.724 -3.938 7.380 1.00 97.69 85 GLY A C 1
ATOM 645 O O . GLY A 1 85 ? -8.674 -4.701 7.229 1.00 97.69 85 GLY A O 1
ATOM 646 N N . HIS A 1 86 ? -7.876 -2.694 7.841 1.00 97.50 86 HIS A N 1
ATOM 647 C CA . HIS A 1 86 ? -9.178 -2.116 8.183 1.00 97.50 86 HIS A CA 1
ATOM 648 C C . HIS A 1 86 ? -10.088 -1.931 6.955 1.00 97.50 86 HIS A C 1
ATOM 650 O O . HIS A 1 86 ? -11.277 -2.233 7.036 1.00 97.50 86 HIS A O 1
ATOM 656 N N . MET A 1 87 ? -9.547 -1.488 5.812 1.00 98.12 87 MET A N 1
ATOM 657 C CA . MET A 1 87 ? -10.299 -1.393 4.553 1.00 98.12 87 MET A CA 1
ATOM 658 C C . MET A 1 87 ? -10.833 -2.764 4.117 1.00 98.12 87 MET A C 1
ATOM 660 O O . MET A 1 87 ? -12.017 -2.893 3.815 1.00 98.12 87 MET A O 1
ATOM 664 N N . ILE A 1 88 ? -9.987 -3.798 4.126 1.00 97.62 88 ILE A N 1
ATOM 665 C CA . ILE A 1 88 ? -10.374 -5.160 3.726 1.00 97.62 88 ILE A CA 1
ATOM 666 C C . ILE A 1 88 ? -11.408 -5.745 4.696 1.00 97.62 88 ILE A C 1
ATOM 668 O O . ILE A 1 88 ? -12.399 -6.310 4.252 1.00 97.62 88 ILE A O 1
ATOM 672 N N . ALA A 1 89 ? -11.237 -5.557 6.006 1.00 97.81 89 ALA A N 1
ATOM 673 C CA . ALA A 1 89 ? -12.192 -6.045 7.005 1.00 97.81 89 ALA A CA 1
ATOM 674 C C . ALA A 1 89 ? -13.575 -5.364 6.934 1.00 97.81 89 ALA A C 1
ATOM 676 O O . ALA A 1 89 ? -14.527 -5.848 7.542 1.00 97.81 89 ALA A O 1
ATOM 677 N N . SER A 1 90 ? -13.693 -4.238 6.220 1.00 97.75 90 SER A N 1
ATOM 678 C CA . SER A 1 90 ? -14.959 -3.511 6.065 1.00 97.75 90 SER A CA 1
ATOM 679 C C . SER A 1 90 ? -15.875 -4.064 4.969 1.00 97.75 90 SER A C 1
ATOM 681 O O . SER A 1 90 ? -17.006 -3.599 4.834 1.00 97.75 90 SER A O 1
ATOM 683 N N . VAL A 1 91 ? -15.415 -5.052 4.194 1.00 96.69 91 VAL A N 1
ATOM 684 C CA . VAL A 1 91 ? -16.204 -5.704 3.140 1.00 96.69 91 VAL A CA 1
ATOM 685 C C . VAL A 1 91 ? -16.395 -7.194 3.427 1.00 96.69 91 VAL A C 1
ATOM 687 O O . VAL A 1 91 ? -15.554 -7.793 4.094 1.00 96.69 91 VAL A O 1
ATOM 690 N N . PRO A 1 92 ? -17.485 -7.814 2.934 1.00 94.19 92 PRO A N 1
ATOM 691 C CA . PRO A 1 92 ? -17.650 -9.264 2.999 1.00 94.19 92 PRO A CA 1
ATOM 692 C C . PRO A 1 92 ? -16.544 -10.008 2.240 1.00 94.19 92 PRO A C 1
ATOM 694 O O . PRO A 1 92 ? -16.055 -9.500 1.227 1.00 94.19 92 PRO A O 1
ATOM 697 N N . GLU A 1 93 ? -16.216 -11.211 2.719 1.00 91.00 93 GLU A N 1
ATOM 698 C CA . GLU A 1 93 ? -15.349 -12.182 2.030 1.00 91.00 93 GLU A CA 1
ATOM 699 C C . GLU A 1 93 ? -15.970 -12.689 0.718 1.00 91.00 93 GLU A C 1
ATOM 701 O O . GLU A 1 93 ? -17.211 -12.882 0.671 1.00 91.00 93 GLU A O 1
#

Sequence (93 aa):
KSLSEASYPFLQDIPWFSEYYGSIPTANPFQLTYGVEKMLLMGARMDSLALKQGVDAHMKALGNVNNAKGVCSLADYEAINAAIGHMIASVPE

Secondary structure (DSSP, 8-state):
-HHHHHHHHHHHHS-TT-GGGGSPPSS-HHHHHHHHHHHHHHHTTS-HHHHHHHHHHHHHHHHT-BTTTTBPPHHHHHHHHHHHHHHHHTS--